Protein AF-A0A954MTQ9-F1 (afdb_monomer)

Foldseek 3Di:
DDDDDDDDDDDDDDDDPDPPPPDPPPPPPPVVVLVVLVVVLVVLVVVLVVLVCCLVPVADDPVPQPPPDDPNHGSVRSVVVNVVSVVVNVVSVLVNCLSCLVVVQVCCCVPPVVDPDRDDPVVSNVVSVVVSVVVVVVVVVVVVVVVVPDDDDPCPPPPPPVVVVVVPD

Mean predicted aligned error: 14.0 Å

Solvent-accessible surface area (backbone atoms only — not comparable to full-atom values): 10543 Å² total; per-residue (Å²): 138,88,84,83,86,83,82,88,84,81,82,83,79,88,73,83,83,70,81,79,79,74,72,81,77,81,86,59,68,67,66,54,51,53,52,50,51,53,51,52,42,52,52,41,51,52,51,34,51,51,49,50,48,45,54,67,71,73,44,61,64,79,94,70,29,80,88,48,63,60,96,88,37,39,58,67,55,54,48,51,49,38,52,52,38,48,54,51,41,51,52,46,50,53,53,50,50,58,67,45,43,64,56,51,52,52,46,44,35,59,72,72,63,64,53,89,72,78,80,56,70,70,61,54,51,50,51,48,53,51,50,52,52,50,51,53,50,50,54,51,51,51,51,52,53,54,63,74,62,66,73,80,78,74,74,87,75,60,77,65,70,71,71,63,63,70,74,77,114

Radius of gyration: 33.34 Å; Cα contacts (8 Å, |Δi|>4): 56; chains: 1; bounding box: 94×28×111 Å

Sequence (169 aa):
MTVTTPEIEQQTDSEPNAPITERPKQRTPMTVINFWLDVCLLVNVVIFMWVSTVMRVVFPPPTYAGGWVLWGMGYDQWDNLRFGSLCIFTLLALEHIVFHWNWVCNVLVTRVLKVKKRPDEGTQAVYGVGTFIGILLSIFVSLVIAYVSIKEPPSQFAPSSEAVESKGK

pLDDT: mean 79.37, std 13.4, range [44.44, 96.44]

Nearest PDB structures (foldseek):
  6zsi-assembly1_C  TM=4.846E-01  e=5.442E+00  Homo sapiens
  5szh-assembly1_A  TM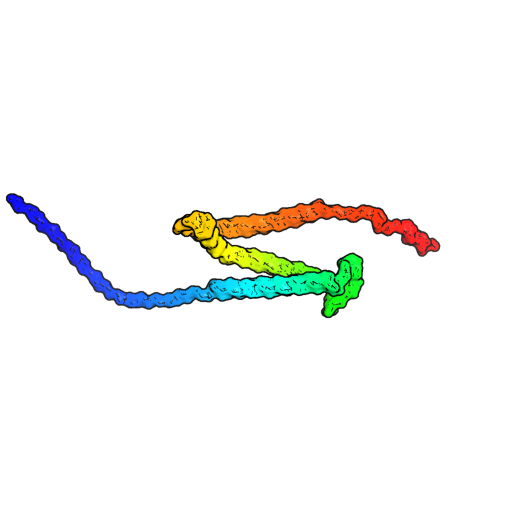=2.912E-01  e=5.134E+00  Homo sapiens

Secondary structure (DSSP, 8-state):
-----------------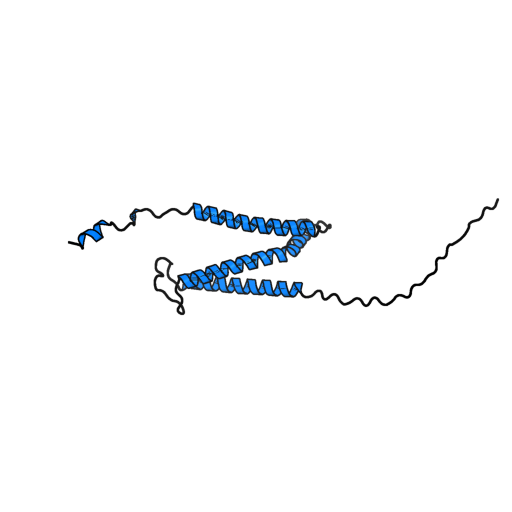-----------HHHHHHHHHHHHHHHHHHHHHHHHHHHHHTSPPGGG-TT-EETTEEHHHHHHHHHHHHHHHHHHHHHHHHHHHHHHHHHIIIIII---SPPPHHHHHHHHHHHHHHHHHHHHHHHHHHHHTPPPPPGGGS--THHHHTT--

Structure (mmCIF, N/CA/C/O backbone):
data_AF-A0A954MTQ9-F1
#
_entry.id   AF-A0A954MTQ9-F1
#
loop_
_atom_site.group_PDB
_atom_site.id
_atom_site.type_symbol
_atom_site.label_atom_id
_atom_site.label_alt_id
_atom_site.label_comp_id
_atom_site.label_asym_id
_atom_site.label_entity_id
_atom_site.label_seq_id
_atom_site.pdbx_PDB_ins_code
_atom_site.Cartn_x
_atom_site.Cartn_y
_atom_site.Cartn_z
_atom_site.occupancy
_atom_site.B_iso_or_equiv
_atom_site.auth_seq_id
_atom_site.auth_comp_id
_atom_site.auth_asym_id
_atom_site.auth_atom_id
_atom_site.pdbx_PDB_model_num
ATOM 1 N N . MET A 1 1 ? -51.869 9.642 75.408 1.00 44.44 1 MET A N 1
ATOM 2 C CA . MET A 1 1 ? -51.907 10.997 74.825 1.00 44.44 1 MET A CA 1
ATOM 3 C C . MET A 1 1 ? -51.642 10.854 73.345 1.00 44.44 1 MET A C 1
ATOM 5 O O . MET A 1 1 ? -50.656 10.245 72.959 1.00 44.44 1 MET A O 1
ATOM 9 N N . THR A 1 2 ? -52.622 11.288 72.571 1.00 56.91 2 THR A N 1
ATOM 10 C CA . THR A 1 2 ? -52.824 11.058 71.143 1.00 56.91 2 THR A CA 1
ATOM 11 C C . THR A 1 2 ? -52.225 12.234 70.380 1.00 56.91 2 THR A C 1
ATOM 13 O O . THR A 1 2 ? -52.604 13.358 70.686 1.00 56.91 2 THR A O 1
ATOM 16 N N . VAL A 1 3 ? -51.324 12.009 69.416 1.00 60.03 3 VAL A N 1
ATOM 17 C CA . VAL A 1 3 ? -50.908 13.046 68.450 1.00 60.03 3 VAL A CA 1
ATOM 18 C C . VAL A 1 3 ? -50.721 12.420 67.062 1.00 60.03 3 VAL A C 1
ATOM 20 O O . VAL A 1 3 ? -49.691 11.842 66.736 1.00 60.03 3 VAL A O 1
ATOM 23 N N . THR A 1 4 ? -51.833 12.467 66.331 1.00 58.03 4 THR A N 1
ATOM 24 C CA . THR A 1 4 ? -52.047 12.748 64.898 1.00 58.03 4 THR A CA 1
ATOM 25 C C . THR A 1 4 ? -50.870 12.761 63.910 1.00 58.03 4 THR A C 1
ATOM 27 O O . THR A 1 4 ? -50.010 13.637 63.939 1.00 58.03 4 THR A O 1
ATOM 30 N N . THR A 1 5 ? -50.986 11.860 62.932 1.00 60.00 5 THR A N 1
ATOM 31 C CA . THR A 1 5 ? -50.519 11.949 61.536 1.00 60.00 5 THR A CA 1
ATOM 32 C C . THR A 1 5 ? -51.382 12.936 60.725 1.00 60.00 5 THR A C 1
ATOM 34 O O . THR A 1 5 ? -52.595 12.952 60.937 1.00 60.00 5 THR A O 1
ATOM 37 N N . PRO A 1 6 ? -50.801 13.687 59.770 1.00 64.38 6 PRO A N 1
ATOM 38 C CA . PRO A 1 6 ? -51.496 14.055 58.523 1.00 64.38 6 PRO A CA 1
ATOM 39 C C . PRO A 1 6 ? -50.631 13.721 57.277 1.00 64.38 6 PRO A C 1
ATOM 41 O O . PRO A 1 6 ? -49.414 13.871 57.304 1.00 64.38 6 PRO A O 1
ATOM 44 N N . GLU A 1 7 ? -51.163 12.995 56.283 1.00 58.59 7 GLU A N 1
ATOM 45 C CA . GLU A 1 7 ? -51.914 13.503 55.104 1.00 58.59 7 GLU A CA 1
ATOM 46 C C . GLU A 1 7 ? -50.953 13.709 53.912 1.00 58.59 7 GLU A C 1
ATOM 48 O O . GLU A 1 7 ? -50.210 14.676 53.852 1.00 58.59 7 GLU A O 1
ATOM 53 N N . ILE A 1 8 ? -50.641 12.647 53.160 1.00 60.44 8 ILE A N 1
ATOM 54 C CA . ILE A 1 8 ? -51.174 12.356 51.811 1.00 60.44 8 ILE A CA 1
ATOM 55 C C . ILE A 1 8 ? -51.398 13.620 50.966 1.00 60.44 8 ILE A C 1
ATOM 57 O O . ILE A 1 8 ? -52.501 14.154 50.929 1.00 60.44 8 ILE A O 1
ATOM 61 N N . GLU A 1 9 ? -50.379 14.010 50.197 1.00 58.41 9 GLU A N 1
ATOM 62 C CA . GLU A 1 9 ? -50.565 14.827 48.998 1.00 58.41 9 GLU A CA 1
ATOM 63 C C . GLU A 1 9 ? -50.564 13.896 47.781 1.00 58.41 9 GLU A C 1
ATOM 65 O O . GLU A 1 9 ? -49.544 13.359 47.342 1.00 58.41 9 GLU A O 1
ATOM 70 N N . GLN A 1 10 ? -51.774 13.618 47.310 1.00 59.53 10 GLN A N 1
ATOM 71 C CA . GLN A 1 10 ? -52.064 12.797 46.150 1.00 59.53 10 GLN A CA 1
ATOM 72 C C . GLN A 1 10 ? -52.033 13.714 44.922 1.00 59.53 10 GLN A C 1
ATOM 74 O O . GLN A 1 10 ? -53.031 14.349 44.595 1.00 59.53 10 GLN A O 1
ATOM 79 N N . GLN A 1 11 ? -50.883 13.813 44.253 1.00 58.56 11 GLN A N 1
ATOM 80 C CA . GLN A 1 11 ? -50.774 14.559 43.001 1.00 58.56 11 GLN A CA 1
ATOM 81 C C . GLN A 1 11 ? -51.157 13.658 41.821 1.00 58.56 11 GLN A C 1
ATOM 83 O O . GLN A 1 11 ? -50.348 12.910 41.271 1.00 58.56 11 GLN A O 1
ATOM 88 N N . THR A 1 12 ? -52.440 13.712 41.472 1.00 59.81 12 THR A N 1
ATOM 89 C CA . THR A 1 12 ? -52.964 13.438 40.130 1.00 59.81 12 THR A CA 1
ATOM 90 C C . THR A 1 12 ? -52.372 14.437 39.143 1.00 59.81 12 THR A C 1
ATOM 92 O O . THR A 1 12 ? -52.428 15.632 39.399 1.00 59.81 12 THR A O 1
ATOM 95 N N . ASP A 1 13 ? -51.809 13.948 38.038 1.00 53.41 13 ASP A N 1
ATOM 96 C CA . ASP A 1 13 ? -52.296 14.299 36.701 1.00 53.41 13 ASP A CA 1
ATOM 97 C C . ASP A 1 13 ? -51.677 13.361 35.660 1.00 53.41 13 ASP A C 1
ATOM 99 O O . ASP A 1 13 ? -50.493 13.377 35.329 1.00 53.41 13 ASP A O 1
ATOM 103 N N . SER A 1 14 ? -52.539 12.468 35.192 1.00 62.53 14 SER A N 1
ATOM 104 C CA . SER A 1 14 ? -52.347 11.558 34.078 1.00 62.53 14 SER A CA 1
ATOM 105 C C . SER A 1 14 ? -52.295 12.342 32.769 1.00 62.53 14 SER A C 1
ATOM 107 O O . SER A 1 14 ? -53.332 12.675 32.194 1.00 62.53 14 SER A O 1
ATOM 109 N N . GLU A 1 15 ? -51.085 12.611 32.288 1.00 66.81 15 GLU A N 1
ATOM 110 C CA . GLU A 1 15 ? -50.852 13.080 30.925 1.00 66.81 15 GLU A CA 1
ATOM 111 C C . GLU A 1 15 ? -51.105 11.921 29.929 1.00 66.81 15 GLU A C 1
ATOM 113 O O . GLU A 1 15 ? -50.664 10.789 30.172 1.00 66.81 15 GLU A O 1
ATOM 118 N N . PRO A 1 16 ? -51.836 12.133 28.816 1.00 62.81 16 PRO A N 1
ATOM 119 C CA . PRO A 1 16 ? -52.083 11.085 27.835 1.00 62.81 16 PRO A CA 1
ATOM 120 C C . PRO A 1 16 ? -50.774 10.723 27.127 1.00 62.81 16 PRO A C 1
ATOM 122 O O . PRO A 1 16 ? -50.247 11.508 26.341 1.00 62.81 16 PRO A O 1
ATOM 125 N N . ASN A 1 17 ? -50.271 9.513 27.387 1.00 63.94 17 ASN A N 1
ATOM 126 C CA . ASN A 1 17 ? -49.173 8.884 26.651 1.00 63.94 17 ASN A CA 1
ATOM 127 C C . ASN A 1 17 ? -49.488 8.865 25.145 1.00 63.94 17 ASN A C 1
ATOM 129 O O . ASN A 1 17 ? -50.126 7.941 24.636 1.00 63.94 17 ASN A O 1
ATOM 133 N N . ALA A 1 18 ? -49.028 9.882 24.417 1.00 69.31 18 ALA A N 1
ATOM 134 C CA . ALA A 1 18 ? -48.918 9.804 22.974 1.00 69.31 18 ALA A CA 1
ATOM 135 C C . ALA A 1 18 ? -47.924 8.674 22.644 1.00 69.31 18 ALA A C 1
ATOM 137 O O . ALA A 1 18 ? -46.842 8.629 23.236 1.00 69.31 18 ALA A O 1
ATOM 138 N N . PRO A 1 19 ? -48.246 7.747 21.725 1.00 66.69 19 PRO A N 1
ATOM 139 C CA . PRO A 1 19 ? -47.291 6.737 21.306 1.00 66.69 19 PRO A CA 1
ATOM 140 C C . PRO A 1 19 ? -46.121 7.452 20.631 1.00 66.69 19 PRO A C 1
ATOM 142 O O . PRO A 1 19 ? -46.263 8.026 19.552 1.00 66.69 19 PRO A O 1
ATOM 145 N N . ILE A 1 20 ? -44.962 7.444 21.289 1.00 66.75 20 ILE A N 1
ATOM 146 C CA . ILE A 1 20 ? -43.705 7.886 20.700 1.00 66.75 20 ILE A CA 1
ATOM 147 C C . ILE A 1 20 ? -43.437 6.918 19.551 1.00 66.75 20 ILE A C 1
ATOM 149 O O . ILE A 1 20 ? -42.995 5.789 19.755 1.00 66.75 20 ILE A O 1
ATOM 153 N N . THR A 1 21 ? -43.778 7.333 18.335 1.00 63.75 21 THR A N 1
ATOM 154 C CA . THR A 1 21 ? -43.466 6.606 17.111 1.00 63.75 21 THR A CA 1
ATOM 155 C C . THR A 1 21 ? -41.950 6.649 16.941 1.00 63.75 21 THR A C 1
ATOM 157 O O . THR A 1 21 ? -41.407 7.539 16.281 1.00 63.75 21 THR A O 1
ATOM 160 N N . GLU A 1 22 ? -41.240 5.736 17.606 1.00 63.25 22 GLU A N 1
ATOM 161 C CA . GLU A 1 22 ? -39.802 5.576 17.446 1.00 63.25 22 GLU A CA 1
ATOM 162 C C . GLU A 1 22 ? -39.526 5.256 15.978 1.00 63.25 22 GLU A C 1
ATOM 164 O O . GLU A 1 22 ? -39.813 4.166 15.480 1.00 63.25 22 GLU A O 1
ATOM 169 N N . ARG A 1 23 ? -38.998 6.243 15.245 1.00 60.91 23 ARG A N 1
ATOM 170 C CA . ARG A 1 23 ? -38.526 6.012 13.882 1.00 60.91 23 ARG A CA 1
ATOM 171 C C . ARG A 1 23 ? -37.432 4.947 13.966 1.00 60.91 23 ARG A C 1
ATOM 173 O O . ARG A 1 23 ? -36.470 5.157 14.710 1.00 60.91 23 ARG A O 1
ATOM 180 N N . PRO A 1 24 ? -37.521 3.840 13.211 1.00 56.69 24 PRO A N 1
ATOM 181 C CA . PRO A 1 24 ? -36.479 2.829 13.221 1.00 56.69 24 PRO A CA 1
ATOM 182 C C . PRO A 1 24 ? -35.175 3.478 12.751 1.00 56.69 24 PRO A C 1
ATOM 184 O O . PRO A 1 24 ? -35.019 3.852 11.589 1.00 56.69 24 PRO A O 1
ATOM 187 N N . LYS A 1 25 ? -34.245 3.664 13.692 1.00 58.66 25 LYS A N 1
ATOM 188 C CA . LYS A 1 25 ? -32.907 4.202 13.448 1.00 58.66 25 LYS A CA 1
ATOM 189 C C . LYS A 1 25 ? -32.184 3.206 12.539 1.00 58.66 25 LYS A C 1
ATOM 191 O O . LYS A 1 25 ? -31.673 2.199 13.021 1.00 58.66 25 LYS A O 1
ATOM 196 N N . GLN A 1 26 ? -32.195 3.451 11.228 1.00 60.56 26 GLN A N 1
ATOM 197 C CA . GLN A 1 26 ? -31.506 2.634 10.226 1.00 60.56 26 GLN A CA 1
ATOM 198 C C . GLN A 1 26 ? -30.001 2.591 10.545 1.00 60.56 26 GLN A C 1
ATOM 200 O O . GLN A 1 26 ? -29.245 3.506 10.232 1.00 60.56 26 GLN A O 1
ATOM 205 N N . ARG A 1 27 ? -29.566 1.525 11.223 1.00 58.94 27 ARG A N 1
ATOM 206 C CA . ARG A 1 27 ? -28.178 1.274 11.646 1.00 58.94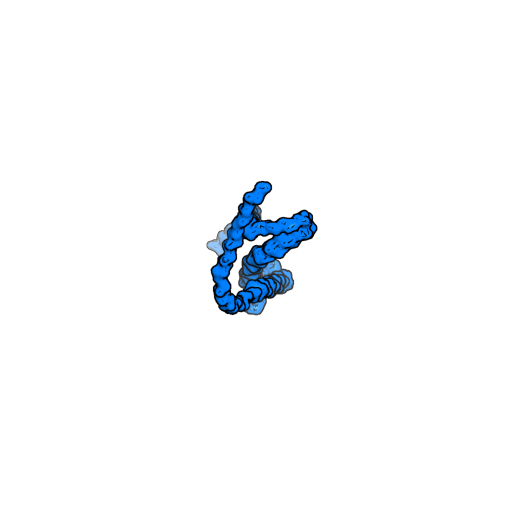 27 ARG A CA 1
ATOM 207 C C . ARG A 1 27 ? -27.392 0.455 10.611 1.00 58.94 27 ARG A C 1
ATOM 209 O O . ARG A 1 27 ? -26.658 -0.451 10.986 1.00 58.94 27 ARG A O 1
ATOM 216 N N . THR A 1 28 ? -27.546 0.729 9.317 1.00 58.72 28 THR A N 1
ATOM 217 C CA . THR A 1 28 ? -26.952 -0.107 8.252 1.00 58.72 28 THR A CA 1
ATOM 218 C C . THR A 1 28 ? -25.958 0.536 7.266 1.00 58.72 28 THR A C 1
ATOM 220 O O . THR A 1 28 ? -25.451 -0.219 6.440 1.00 58.72 28 THR A O 1
ATOM 223 N N . PRO A 1 29 ? -25.553 1.826 7.320 1.00 68.25 29 PRO A N 1
ATOM 224 C CA . PRO A 1 29 ? -24.550 2.319 6.366 1.00 68.25 29 PRO A CA 1
ATOM 225 C C . PRO A 1 29 ? -23.106 1.901 6.709 1.00 68.25 29 PRO A C 1
ATOM 227 O O . PRO A 1 29 ? -22.321 1.624 5.810 1.00 68.25 29 PRO A O 1
ATOM 230 N N . MET A 1 30 ? -22.745 1.793 7.993 1.00 69.75 30 MET A N 1
ATOM 231 C CA . MET A 1 30 ? -21.344 1.580 8.406 1.00 69.75 30 MET A CA 1
ATOM 232 C C . MET A 1 30 ? -20.790 0.200 8.030 1.00 69.75 30 MET A C 1
ATOM 234 O O . MET A 1 30 ? -19.670 0.084 7.547 1.00 69.75 30 MET A O 1
ATOM 238 N N . THR A 1 31 ? -21.571 -0.864 8.223 1.00 78.75 31 THR A N 1
ATOM 239 C CA . THR A 1 31 ? -21.095 -2.232 7.961 1.00 78.75 31 THR A CA 1
ATOM 240 C C . THR A 1 31 ? -20.893 -2.487 6.468 1.00 78.75 31 THR A C 1
ATOM 242 O O . THR A 1 31 ? -19.973 -3.203 6.086 1.00 78.75 31 THR A O 1
ATOM 245 N N . VAL A 1 32 ? -21.728 -1.871 5.626 1.00 83.62 32 VAL A N 1
ATOM 246 C CA . VAL A 1 32 ? -21.630 -1.973 4.166 1.00 83.62 32 VAL A CA 1
ATOM 247 C C . VAL A 1 32 ? -20.383 -1.250 3.659 1.00 83.62 32 VAL A C 1
ATOM 249 O O . VAL A 1 32 ? -19.666 -1.806 2.835 1.00 83.62 32 VAL A O 1
ATOM 252 N N . ILE A 1 33 ? -20.085 -0.055 4.182 1.00 82.56 33 ILE A N 1
ATOM 253 C CA . ILE A 1 33 ? -18.869 0.695 3.825 1.00 82.56 33 ILE A CA 1
ATOM 254 C C . ILE A 1 33 ? -17.613 -0.112 4.174 1.00 82.56 33 ILE A C 1
ATOM 256 O O . ILE A 1 33 ? -16.746 -0.275 3.321 1.00 82.56 33 ILE A O 1
ATOM 260 N N . ASN A 1 34 ? -17.552 -0.687 5.378 1.00 82.56 34 ASN A N 1
ATOM 261 C CA . ASN A 1 34 ? -16.410 -1.504 5.798 1.00 82.56 34 ASN A CA 1
ATOM 262 C C . ASN A 1 34 ? -16.218 -2.729 4.897 1.00 82.56 34 ASN A C 1
ATOM 264 O O . ASN A 1 34 ? -15.102 -3.029 4.490 1.00 82.56 34 ASN A O 1
ATOM 268 N N . PHE A 1 35 ? -17.311 -3.410 4.540 1.00 86.50 35 PHE A N 1
ATOM 269 C CA . PHE A 1 35 ? -17.244 -4.543 3.623 1.00 86.50 35 PHE A CA 1
ATOM 270 C C . PHE A 1 35 ? -16.664 -4.140 2.259 1.00 86.50 35 PHE A C 1
ATOM 272 O O . PHE A 1 35 ? -15.789 -4.825 1.737 1.00 86.50 35 PHE A O 1
ATOM 279 N N . TRP A 1 36 ? -17.112 -3.015 1.694 1.00 90.44 36 TRP A N 1
ATOM 280 C CA . TRP A 1 36 ? -16.573 -2.515 0.428 1.00 90.44 36 TRP A CA 1
ATOM 281 C C . TRP A 1 36 ? -15.104 -2.116 0.529 1.00 90.44 36 TRP A C 1
ATOM 283 O O . TRP A 1 36 ? -14.345 -2.407 -0.391 1.00 90.44 36 TRP A O 1
ATOM 293 N N . LEU A 1 37 ? -14.691 -1.495 1.634 1.00 89.69 37 LEU A N 1
ATOM 294 C CA . LEU A 1 37 ? -13.295 -1.135 1.869 1.00 89.69 37 LEU A CA 1
ATOM 295 C C . LEU A 1 37 ? -12.397 -2.379 1.892 1.00 89.69 37 LEU A C 1
ATOM 297 O O . LEU A 1 37 ? -11.376 -2.406 1.206 1.00 89.69 37 LEU A O 1
ATOM 301 N N . ASP A 1 38 ? -12.814 -3.431 2.595 1.00 89.19 38 ASP A N 1
ATOM 302 C CA . ASP A 1 38 ? -12.079 -4.697 2.678 1.00 89.19 38 ASP A CA 1
ATOM 303 C C . ASP A 1 38 ? -11.994 -5.392 1.313 1.00 89.19 38 ASP A C 1
ATOM 305 O O . ASP A 1 38 ? -10.936 -5.894 0.926 1.00 89.19 38 ASP A O 1
ATOM 309 N N . VAL A 1 39 ? -13.087 -5.378 0.542 1.00 91.88 39 VAL A N 1
ATOM 310 C CA . VAL A 1 39 ? -13.110 -5.901 -0.831 1.00 91.88 39 VAL A CA 1
ATOM 311 C C . VAL A 1 39 ? -12.171 -5.100 -1.736 1.00 91.88 39 VAL A C 1
ATOM 313 O O . VAL A 1 39 ? -11.387 -5.695 -2.474 1.00 91.88 39 VAL A O 1
ATOM 316 N N . CYS A 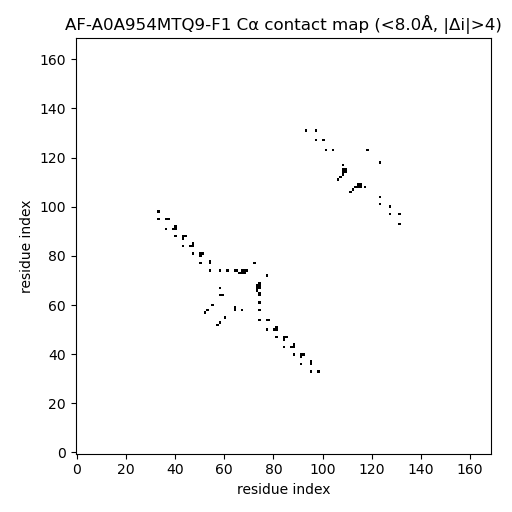1 40 ? -12.194 -3.767 -1.667 1.00 93.06 40 CYS A N 1
ATOM 317 C CA . CYS A 1 40 ? -11.288 -2.903 -2.427 1.00 93.06 40 CYS A CA 1
ATOM 318 C C . CYS A 1 40 ? -9.821 -3.166 -2.067 1.00 93.06 40 CYS A C 1
ATOM 320 O O . CYS A 1 40 ? -8.973 -3.238 -2.959 1.00 93.06 40 CYS A O 1
ATOM 322 N N . LEU A 1 41 ? -9.523 -3.356 -0.781 1.00 93.38 41 LEU A N 1
ATOM 323 C CA . LEU A 1 41 ? -8.187 -3.696 -0.301 1.00 93.38 41 LEU A CA 1
ATOM 324 C C . LEU A 1 41 ? -7.729 -5.064 -0.821 1.00 93.38 41 LEU A C 1
ATOM 326 O O . LEU A 1 41 ? -6.601 -5.190 -1.303 1.00 93.38 41 LEU A O 1
ATOM 330 N N . LEU A 1 42 ? -8.610 -6.069 -0.797 1.00 93.06 42 LEU A N 1
ATOM 331 C CA . LEU A 1 42 ? -8.330 -7.397 -1.343 1.00 93.06 42 LEU A CA 1
ATOM 332 C C . LEU A 1 42 ? -8.073 -7.344 -2.855 1.00 93.06 42 LEU A C 1
ATOM 334 O O . LEU A 1 42 ? -7.116 -7.933 -3.351 1.00 93.06 42 LEU A O 1
ATOM 338 N N . VAL A 1 43 ? -8.898 -6.616 -3.605 1.00 96.38 43 VAL A N 1
ATOM 339 C CA . VAL A 1 43 ? -8.706 -6.450 -5.050 1.00 96.38 43 VAL A CA 1
ATOM 340 C C . VAL A 1 43 ? -7.378 -5.749 -5.336 1.00 96.38 43 VAL A C 1
ATOM 342 O O . VAL A 1 43 ? -6.622 -6.195 -6.200 1.00 96.38 43 VAL A O 1
ATOM 345 N N . ASN A 1 44 ? -7.050 -4.694 -4.588 1.00 95.88 44 ASN A N 1
ATOM 346 C CA . ASN A 1 44 ? -5.802 -3.966 -4.782 1.00 95.88 44 ASN A CA 1
ATOM 347 C C . ASN A 1 44 ? -4.576 -4.847 -4.505 1.00 95.88 44 ASN A C 1
ATOM 349 O O . ASN A 1 44 ? -3.658 -4.873 -5.322 1.00 95.88 44 ASN A O 1
ATOM 353 N N . VAL A 1 45 ? -4.580 -5.632 -3.419 1.00 93.94 45 VAL A N 1
ATOM 354 C CA . VAL A 1 45 ? -3.443 -6.514 -3.113 1.00 93.94 45 VAL A CA 1
ATOM 355 C C . VAL A 1 45 ? -3.259 -7.591 -4.181 1.00 93.94 45 VAL A C 1
ATOM 357 O O . VAL A 1 45 ? -2.127 -7.900 -4.549 1.00 93.94 45 VAL A O 1
ATOM 360 N N . VAL A 1 46 ? -4.351 -8.120 -4.743 1.00 96.44 46 VAL A N 1
ATOM 361 C CA . VAL A 1 46 ? -4.289 -9.075 -5.859 1.00 96.44 46 VAL A CA 1
ATOM 362 C C . VAL A 1 46 ? -3.680 -8.424 -7.100 1.00 96.44 46 VAL A C 1
ATOM 364 O O . VAL A 1 46 ? -2.787 -9.012 -7.709 1.00 96.44 46 VAL A O 1
ATOM 367 N N . ILE A 1 47 ? -4.095 -7.201 -7.448 1.00 94.12 47 ILE A N 1
ATOM 368 C CA . ILE A 1 47 ? -3.513 -6.443 -8.568 1.00 94.12 47 ILE A CA 1
ATOM 369 C C . ILE A 1 47 ? -2.025 -6.175 -8.320 1.00 94.12 47 ILE A C 1
ATOM 371 O O . ILE A 1 47 ? -1.203 -6.430 -9.197 1.00 94.12 47 ILE A O 1
ATOM 375 N N . PHE A 1 48 ? -1.656 -5.710 -7.126 1.00 95.75 48 PHE A N 1
ATOM 376 C CA . PHE A 1 48 ? -0.269 -5.423 -6.770 1.00 95.75 48 PHE A CA 1
ATOM 377 C C . PHE A 1 48 ? 0.617 -6.674 -6.852 1.00 95.75 48 PHE A C 1
ATOM 379 O O . PHE A 1 48 ? 1.710 -6.620 -7.425 1.00 95.75 48 PHE A O 1
ATOM 386 N N . MET A 1 49 ? 0.143 -7.809 -6.325 1.00 95.31 49 MET A N 1
ATOM 387 C CA . MET A 1 49 ? 0.847 -9.089 -6.430 1.00 95.31 49 MET A CA 1
ATOM 388 C C . MET A 1 49 ? 0.984 -9.524 -7.885 1.00 95.31 49 MET A C 1
ATOM 390 O O . MET A 1 49 ? 2.085 -9.864 -8.308 1.00 95.31 49 MET A O 1
ATOM 394 N N . TRP A 1 50 ? -0.094 -9.446 -8.667 1.00 95.88 50 TRP A N 1
ATOM 395 C CA . TRP A 1 50 ? -0.078 -9.788 -10.085 1.00 95.88 50 TRP A CA 1
ATOM 396 C C . TRP A 1 50 ? 0.950 -8.959 -10.863 1.00 95.88 50 TRP A C 1
ATOM 398 O O . TRP A 1 50 ? 1.824 -9.525 -11.518 1.00 95.88 50 TRP A O 1
ATOM 408 N N . VAL A 1 51 ? 0.907 -7.627 -10.743 1.00 95.06 51 VAL A N 1
ATOM 409 C CA . VAL A 1 51 ? 1.857 -6.722 -11.409 1.00 95.06 51 VAL A CA 1
ATOM 410 C C . VAL A 1 51 ? 3.291 -7.013 -10.959 1.00 95.06 51 VAL A C 1
ATOM 412 O O . VAL A 1 51 ? 4.194 -7.101 -11.790 1.00 95.06 51 VAL A O 1
ATOM 415 N N . SER A 1 52 ? 3.508 -7.234 -9.660 1.00 94.00 52 SER A N 1
ATOM 416 C CA . SER A 1 52 ? 4.829 -7.576 -9.121 1.00 94.00 52 SER A CA 1
ATOM 417 C C . SER A 1 52 ? 5.363 -8.895 -9.683 1.00 94.00 52 SER A C 1
ATOM 419 O O . SER A 1 52 ? 6.539 -8.981 -10.037 1.00 94.00 52 SER A O 1
ATOM 421 N N . THR A 1 53 ? 4.511 -9.915 -9.811 1.00 95.00 53 THR A N 1
ATOM 422 C CA . THR A 1 53 ? 4.872 -11.196 -10.427 1.00 95.00 53 THR A CA 1
ATOM 423 C C . THR A 1 53 ? 5.180 -11.029 -11.912 1.00 95.00 53 THR A C 1
ATOM 425 O O . THR A 1 53 ? 6.211 -11.525 -12.360 1.00 95.00 53 THR A O 1
ATOM 428 N N . VAL A 1 54 ? 4.361 -10.290 -12.666 1.00 92.69 54 VAL A N 1
ATOM 429 C CA . VAL A 1 54 ? 4.606 -10.007 -14.090 1.00 92.69 54 VAL A CA 1
ATOM 430 C C . VAL A 1 54 ? 5.958 -9.323 -14.279 1.00 92.69 54 VAL A C 1
ATOM 432 O O . VAL A 1 54 ? 6.774 -9.789 -15.071 1.00 92.69 54 VAL A O 1
ATOM 435 N N . MET A 1 55 ? 6.254 -8.280 -13.502 1.00 92.25 55 MET A N 1
ATOM 436 C CA . MET A 1 55 ? 7.545 -7.592 -13.575 1.00 92.25 55 MET A CA 1
ATOM 437 C C . MET A 1 55 ? 8.731 -8.484 -13.197 1.00 92.25 55 MET A C 1
ATOM 439 O O . MET A 1 55 ? 9.818 -8.313 -13.738 1.00 92.25 55 MET A O 1
ATOM 443 N N . ARG A 1 56 ? 8.547 -9.437 -12.277 1.00 92.25 56 ARG A N 1
ATOM 444 C CA . ARG A 1 56 ? 9.628 -10.325 -11.826 1.00 92.25 56 ARG A CA 1
ATOM 445 C C . ARG A 1 56 ? 9.882 -11.502 -12.769 1.00 92.25 56 ARG A C 1
ATOM 447 O O . ARG A 1 56 ? 11.017 -11.971 -12.826 1.00 92.25 56 ARG A O 1
ATOM 454 N N . VAL A 1 57 ? 8.833 -12.007 -13.419 1.00 93.88 57 VAL A N 1
ATOM 455 C CA . VAL A 1 57 ? 8.856 -13.241 -14.224 1.00 93.88 57 VAL A CA 1
ATOM 456 C C . VAL A 1 57 ? 8.978 -12.949 -15.717 1.00 93.88 57 VAL A C 1
ATOM 458 O O . VAL A 1 57 ? 9.671 -13.682 -16.415 1.00 93.88 57 VAL A O 1
ATOM 461 N N . VAL A 1 58 ? 8.305 -11.909 -16.215 1.00 92.62 58 VAL A N 1
ATOM 462 C CA . VAL A 1 58 ? 8.217 -11.620 -17.656 1.00 92.62 58 VAL A CA 1
ATOM 463 C C . VAL A 1 58 ? 9.319 -10.670 -18.107 1.00 92.62 58 VAL A C 1
ATOM 465 O O . VAL A 1 58 ? 9.893 -10.865 -19.176 1.00 92.62 58 VAL A O 1
ATOM 468 N N . PHE A 1 59 ? 9.624 -9.647 -17.308 1.00 88.88 59 PHE A N 1
ATOM 469 C CA . PHE A 1 59 ? 10.664 -8.686 -17.654 1.00 88.88 59 PHE A CA 1
ATOM 470 C C . PHE A 1 59 ? 12.050 -9.156 -17.184 1.00 88.88 59 PHE A C 1
ATOM 472 O O . PHE A 1 59 ? 12.181 -9.718 -16.091 1.00 88.88 59 PHE A O 1
ATOM 479 N N . PRO A 1 60 ? 13.107 -8.914 -17.981 1.00 87.88 60 PRO A N 1
ATOM 480 C CA . PRO A 1 60 ? 14.480 -9.098 -17.527 1.00 87.88 60 PRO A CA 1
ATOM 481 C C . PRO A 1 60 ? 14.828 -8.082 -16.420 1.00 87.88 60 PRO A C 1
ATOM 483 O O . PRO A 1 60 ? 14.075 -7.133 -16.184 1.00 87.88 60 PRO A O 1
ATOM 486 N N . PRO A 1 61 ? 15.973 -8.249 -15.730 1.00 86.56 61 PRO A N 1
ATOM 487 C CA . PRO A 1 61 ? 16.411 -7.304 -14.708 1.00 86.56 61 PRO A CA 1
ATOM 488 C C . PRO A 1 61 ? 16.399 -5.851 -15.224 1.00 86.56 61 PRO A C 1
ATOM 490 O O . PRO A 1 61 ? 16.775 -5.631 -16.378 1.00 86.56 61 PRO A O 1
ATOM 493 N N . PRO A 1 62 ? 16.027 -4.861 -14.386 1.00 81.94 62 PRO A N 1
ATOM 494 C CA . PRO A 1 62 ? 15.783 -3.478 -14.812 1.00 81.94 62 PRO A CA 1
ATOM 495 C C . PRO A 1 62 ? 16.932 -2.853 -15.616 1.00 81.94 62 PRO A C 1
ATOM 497 O O . PRO A 1 62 ? 16.698 -2.093 -16.548 1.00 81.94 62 PRO A O 1
ATOM 500 N N . THR A 1 63 ? 18.178 -3.229 -15.321 1.00 80.00 63 THR A N 1
ATOM 501 C CA . THR A 1 63 ? 19.384 -2.754 -16.022 1.00 80.00 63 THR A CA 1
ATOM 502 C C . THR A 1 63 ? 19.464 -3.172 -17.495 1.00 80.00 63 THR A C 1
ATOM 504 O O . THR A 1 63 ? 20.234 -2.586 -18.246 1.00 80.00 63 THR A O 1
ATOM 507 N N . TYR A 1 64 ? 18.689 -4.177 -17.913 1.00 80.00 64 TYR A N 1
ATOM 508 C CA . TYR A 1 64 ? 18.653 -4.723 -19.275 1.00 80.00 64 TYR A CA 1
ATOM 509 C C . TYR A 1 64 ? 17.260 -4.646 -19.917 1.00 80.00 64 TYR A C 1
ATOM 511 O O . TYR A 1 64 ? 17.059 -5.145 -21.022 1.00 80.00 64 TYR A O 1
ATOM 519 N N . ALA A 1 65 ? 16.290 -4.030 -19.238 1.00 79.94 65 ALA A N 1
ATOM 520 C CA . ALA A 1 65 ? 14.904 -3.959 -19.694 1.00 79.94 65 ALA A CA 1
ATOM 521 C C . ALA A 1 65 ? 14.652 -2.853 -20.739 1.00 79.94 65 ALA A C 1
ATOM 523 O O . ALA A 1 65 ? 13.524 -2.701 -21.211 1.00 79.94 65 ALA A O 1
ATOM 524 N N . GLY A 1 66 ? 15.686 -2.102 -21.135 1.00 78.19 66 GLY A N 1
ATOM 525 C CA . GLY A 1 66 ? 15.584 -1.051 -22.148 1.00 78.19 66 GLY A CA 1
ATOM 526 C C . GLY A 1 66 ? 14.997 -1.578 -23.462 1.00 78.19 66 GLY A C 1
ATOM 527 O O . GLY A 1 66 ? 15.570 -2.462 -24.092 1.00 78.19 66 GLY A O 1
ATOM 528 N N . GLY A 1 67 ? 13.840 -1.043 -23.861 1.00 82.12 67 GLY A N 1
ATOM 529 C CA . GLY A 1 67 ? 13.143 -1.404 -25.103 1.00 82.12 67 GLY A CA 1
ATOM 530 C C . GLY A 1 67 ? 12.191 -2.603 -25.013 1.00 82.12 67 GLY A C 1
ATOM 531 O O . GLY A 1 67 ? 11.482 -2.873 -25.982 1.00 82.12 67 GLY A O 1
ATOM 532 N N . TRP A 1 68 ? 12.114 -3.300 -23.874 1.00 86.44 68 TRP A N 1
ATOM 533 C CA . TRP A 1 68 ? 11.131 -4.369 -23.683 1.00 86.44 68 TRP A CA 1
ATOM 534 C C . TRP A 1 68 ? 9.746 -3.776 -23.437 1.00 86.44 68 TRP A C 1
ATOM 536 O O . TRP A 1 68 ? 9.558 -2.942 -22.549 1.00 86.44 68 TRP A O 1
ATOM 546 N N . VAL A 1 69 ? 8.767 -4.238 -24.212 1.00 90.75 69 VAL A N 1
ATOM 547 C CA . VAL A 1 69 ? 7.370 -3.819 -24.096 1.00 90.75 69 VAL A CA 1
ATOM 548 C C . VAL A 1 69 ? 6.480 -5.031 -23.864 1.00 90.75 69 VAL A C 1
ATOM 550 O O . VAL A 1 69 ? 6.586 -6.042 -24.557 1.00 90.75 69 VAL A O 1
ATOM 553 N N . LEU A 1 70 ? 5.575 -4.921 -22.897 1.00 89.12 70 LEU A N 1
ATOM 554 C CA . LEU A 1 70 ? 4.527 -5.898 -22.635 1.00 89.12 70 LEU A CA 1
ATOM 555 C C . LEU A 1 70 ? 3.179 -5.204 -22.798 1.00 89.12 70 LEU A C 1
ATOM 557 O O . LEU A 1 70 ? 2.896 -4.223 -22.111 1.00 89.12 70 LEU A O 1
ATOM 561 N N . TRP A 1 71 ? 2.369 -5.700 -23.735 1.00 91.38 71 TRP A N 1
ATOM 562 C CA . TRP A 1 71 ? 1.075 -5.110 -24.112 1.00 91.38 71 TRP A CA 1
ATOM 563 C C . TRP A 1 71 ? 1.158 -3.620 -24.473 1.00 91.38 71 TRP A C 1
ATOM 565 O O . TRP A 1 71 ? 0.290 -2.829 -24.124 1.00 91.38 71 TRP A O 1
ATOM 575 N N . GLY A 1 72 ? 2.233 -3.236 -25.168 1.00 90.38 72 GLY A N 1
ATOM 576 C CA . GLY A 1 72 ? 2.470 -1.850 -25.576 1.00 90.38 72 GLY A CA 1
ATOM 577 C C . GLY A 1 72 ? 2.950 -0.930 -24.452 1.00 90.38 72 GLY A C 1
ATOM 578 O O . GLY A 1 72 ? 3.179 0.245 -24.715 1.00 90.38 72 GLY A O 1
ATOM 579 N N . MET A 1 73 ? 3.142 -1.449 -23.233 1.00 89.50 73 MET A N 1
ATOM 580 C CA . MET A 1 73 ? 3.703 -0.701 -22.111 1.00 89.50 73 MET A CA 1
ATOM 581 C C . MET A 1 73 ? 5.133 -1.149 -21.798 1.00 89.50 73 MET A C 1
ATOM 583 O O . MET A 1 73 ? 5.415 -2.346 -21.710 1.00 89.50 73 MET A O 1
ATOM 587 N N . GLY A 1 74 ? 6.036 -0.185 -21.633 1.00 91.75 74 GLY A N 1
ATOM 588 C CA . GLY A 1 74 ? 7.431 -0.428 -21.256 1.00 91.75 74 GLY A CA 1
ATOM 589 C C . GLY A 1 74 ? 7.602 -0.763 -19.772 1.00 91.75 74 GLY A C 1
ATOM 590 O O . GLY A 1 74 ? 6.680 -0.576 -18.976 1.00 91.75 74 GLY A O 1
ATOM 591 N N . TYR A 1 75 ? 8.798 -1.219 -19.389 1.00 90.38 75 TYR A N 1
ATOM 592 C CA . TYR A 1 75 ? 9.131 -1.551 -17.996 1.00 90.38 75 TYR A CA 1
ATOM 593 C C . TYR A 1 75 ? 8.793 -0.414 -17.015 1.00 90.38 75 TYR A C 1
ATOM 595 O O . TYR A 1 75 ? 8.136 -0.659 -16.008 1.00 90.38 75 TYR A O 1
ATOM 603 N N . ASP A 1 76 ? 9.152 0.830 -17.345 1.00 90.75 76 ASP A N 1
ATOM 604 C CA . ASP A 1 76 ? 8.919 1.992 -16.473 1.00 90.75 76 ASP A CA 1
ATOM 605 C C . ASP A 1 76 ? 7.426 2.271 -16.248 1.00 90.75 76 ASP A C 1
ATOM 607 O O . ASP A 1 76 ? 7.011 2.696 -15.173 1.00 90.75 76 ASP A O 1
ATOM 611 N N . GLN A 1 77 ? 6.581 2.006 -17.248 1.00 92.75 77 GLN A N 1
ATOM 612 C CA . GLN A 1 77 ? 5.132 2.186 -17.119 1.00 92.75 77 GLN A CA 1
ATOM 613 C C . GLN A 1 77 ? 4.519 1.119 -16.209 1.00 92.75 77 GLN A C 1
ATOM 615 O O . GLN A 1 77 ? 3.677 1.437 -15.368 1.00 92.75 77 GLN A O 1
ATOM 620 N N . TRP A 1 78 ? 4.971 -0.130 -16.337 1.00 93.25 78 TRP A N 1
ATOM 621 C CA . TRP A 1 78 ? 4.596 -1.207 -15.422 1.00 93.25 78 TRP A CA 1
ATOM 622 C C . TRP A 1 78 ? 5.095 -0.946 -13.998 1.00 93.25 78 TRP A C 1
ATOM 624 O O . TRP A 1 78 ? 4.360 -1.201 -13.043 1.00 93.25 78 TRP A O 1
ATOM 634 N N . ASP A 1 79 ? 6.295 -0.382 -13.848 1.00 93.06 79 ASP A N 1
ATOM 635 C CA . ASP A 1 79 ? 6.838 -0.007 -12.544 1.00 93.06 79 ASP A CA 1
ATOM 636 C C . ASP A 1 79 ? 6.030 1.113 -11.884 1.00 93.06 79 ASP A C 1
ATOM 638 O O . ASP A 1 79 ? 5.652 1.010 -10.717 1.00 93.06 79 ASP A O 1
ATOM 642 N N . ASN A 1 80 ? 5.662 2.137 -12.656 1.00 94.06 80 ASN A N 1
ATOM 643 C CA . ASN A 1 80 ? 4.783 3.206 -12.192 1.00 94.06 80 ASN A CA 1
ATOM 644 C C . ASN A 1 80 ? 3.407 2.675 -11.774 1.00 94.06 80 ASN A C 1
ATOM 646 O O . ASN A 1 80 ? 2.865 3.114 -10.760 1.00 94.06 80 ASN A O 1
ATOM 650 N N . LEU A 1 81 ? 2.848 1.706 -12.509 1.00 94.31 81 LEU A N 1
ATOM 651 C CA . LEU A 1 81 ? 1.599 1.046 -12.124 1.00 94.31 81 LEU A CA 1
ATOM 652 C C . LEU A 1 81 ? 1.762 0.283 -10.805 1.00 94.31 81 LEU A C 1
ATOM 654 O O . LEU A 1 81 ? 0.937 0.436 -9.905 1.00 94.31 81 LEU A O 1
ATOM 658 N N . ARG A 1 82 ? 2.843 -0.492 -10.662 1.00 94.06 82 ARG A N 1
ATOM 659 C CA . ARG A 1 82 ? 3.170 -1.218 -9.428 1.00 94.06 82 ARG A CA 1
ATOM 660 C C . ARG A 1 82 ? 3.275 -0.269 -8.238 1.00 94.06 82 ARG A C 1
ATOM 662 O O . ARG A 1 82 ? 2.698 -0.539 -7.185 1.00 94.06 82 ARG A O 1
ATOM 669 N N . PHE A 1 83 ? 3.986 0.842 -8.410 1.00 94.81 83 PHE A N 1
ATOM 670 C CA . PHE A 1 83 ? 4.151 1.863 -7.384 1.00 94.81 83 PHE A CA 1
ATOM 671 C C . PHE A 1 83 ? 2.826 2.563 -7.053 1.00 94.81 83 PHE A C 1
ATOM 673 O O . PHE A 1 83 ? 2.483 2.713 -5.883 1.00 94.81 83 PHE A O 1
ATOM 680 N N . GLY A 1 84 ? 2.024 2.914 -8.060 1.00 94.56 84 GLY A N 1
ATOM 681 C CA . GLY A 1 84 ? 0.689 3.481 -7.861 1.00 94.56 84 GLY A CA 1
ATOM 682 C C . GLY A 1 84 ? -0.232 2.544 -7.075 1.00 94.56 84 GLY A C 1
ATOM 683 O O . GLY A 1 84 ? -0.875 2.973 -6.115 1.00 94.56 84 GLY A O 1
ATOM 684 N N . SER A 1 85 ? -0.247 1.250 -7.414 1.00 93.25 85 SER A N 1
ATOM 685 C CA . SER A 1 85 ? -0.981 0.236 -6.650 1.00 93.25 85 SER A CA 1
ATOM 686 C C . SER A 1 85 ? -0.481 0.141 -5.210 1.00 93.25 85 SER A C 1
ATOM 688 O O . SER A 1 85 ? -1.303 0.114 -4.301 1.00 93.25 85 SER A O 1
ATOM 690 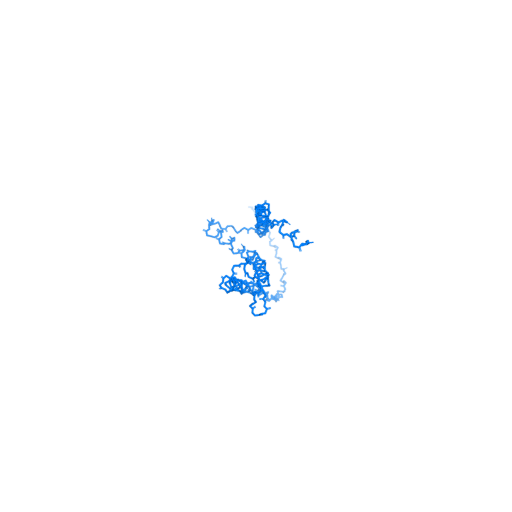N N . LEU A 1 86 ? 0.836 0.179 -4.978 1.00 94.38 86 LEU A N 1
ATOM 691 C CA . LEU A 1 86 ? 1.408 0.188 -3.628 1.00 94.38 86 LEU A CA 1
ATOM 692 C C . LEU A 1 86 ? 0.927 1.388 -2.799 1.00 94.38 86 LEU A C 1
ATOM 694 O O . LEU A 1 86 ? 0.572 1.224 -1.630 1.00 94.38 86 LEU A O 1
ATOM 698 N N . CYS A 1 87 ? 0.879 2.581 -3.397 1.00 94.00 87 CYS A N 1
ATOM 699 C CA . CYS A 1 87 ? 0.379 3.788 -2.739 1.00 94.00 87 CYS A CA 1
ATOM 700 C C . CYS A 1 87 ? -1.095 3.640 -2.341 1.00 94.00 87 CYS A C 1
ATOM 702 O O . CYS A 1 87 ? -1.451 3.902 -1.193 1.00 94.00 87 CYS A O 1
ATOM 704 N N . ILE A 1 88 ? -1.945 3.170 -3.260 1.00 93.81 88 ILE A N 1
ATOM 705 C CA . ILE A 1 88 ? -3.373 2.959 -2.984 1.00 93.81 88 ILE A CA 1
ATOM 706 C C . ILE A 1 88 ? -3.561 1.872 -1.919 1.00 93.81 88 ILE A C 1
ATOM 708 O O . ILE A 1 88 ? -4.323 2.075 -0.978 1.00 93.81 88 ILE A O 1
ATOM 712 N N . PHE A 1 89 ? -2.845 0.749 -2.025 1.00 93.69 89 PHE A N 1
ATOM 713 C CA . PHE A 1 89 ? -2.860 -0.313 -1.021 1.00 93.69 89 PHE A CA 1
ATOM 714 C C . PHE A 1 89 ? -2.492 0.222 0.363 1.00 93.69 89 PHE A C 1
ATOM 716 O O . PHE A 1 89 ? -3.188 -0.061 1.330 1.00 93.69 89 PHE A O 1
ATOM 723 N N . THR A 1 90 ? -1.437 1.035 0.452 1.00 91.00 90 THR A N 1
ATOM 724 C CA . THR A 1 90 ? -0.996 1.634 1.718 1.00 91.00 90 THR A CA 1
ATOM 725 C C . THR A 1 90 ? -2.083 2.524 2.319 1.00 91.00 90 THR A C 1
ATOM 727 O O . THR A 1 90 ? -2.369 2.409 3.508 1.00 91.00 90 THR A O 1
ATOM 730 N N . LEU A 1 91 ? -2.732 3.371 1.512 1.00 89.62 91 LEU A N 1
ATOM 731 C CA . LEU A 1 91 ? -3.827 4.226 1.983 1.00 89.62 91 LEU A CA 1
ATOM 732 C C . LEU A 1 91 ? -5.028 3.403 2.469 1.00 89.62 91 LEU A C 1
ATOM 734 O O . LEU A 1 91 ? -5.499 3.620 3.584 1.00 89.62 91 LEU A O 1
ATOM 738 N N . LEU A 1 92 ? -5.474 2.424 1.675 1.00 90.31 92 LEU A N 1
ATOM 739 C CA . LEU A 1 92 ? -6.587 1.544 2.042 1.00 90.31 92 LEU A CA 1
ATOM 740 C C . LEU A 1 92 ? -6.273 0.727 3.300 1.00 90.31 92 LEU A C 1
ATOM 742 O O . LEU A 1 92 ? -7.139 0.548 4.152 1.00 90.31 92 LEU A O 1
ATOM 746 N N . ALA A 1 93 ? -5.037 0.242 3.442 1.00 88.81 93 ALA A N 1
ATOM 747 C CA . ALA A 1 93 ? -4.608 -0.518 4.610 1.00 88.81 93 ALA A CA 1
ATOM 748 C C . ALA A 1 93 ? -4.612 0.342 5.875 1.00 88.81 93 ALA A C 1
ATOM 750 O O . ALA A 1 93 ? -5.054 -0.119 6.927 1.00 88.81 93 ALA A O 1
ATOM 751 N N . LEU A 1 94 ? -4.169 1.597 5.781 1.00 86.50 94 LEU A N 1
ATOM 752 C CA . LEU A 1 94 ? -4.237 2.528 6.903 1.00 86.50 94 LEU A CA 1
ATOM 753 C C . LEU A 1 94 ? -5.687 2.814 7.314 1.00 86.50 94 LEU A C 1
ATOM 755 O O . LEU A 1 94 ? -6.002 2.762 8.503 1.00 86.50 94 LEU A O 1
ATOM 759 N N . GLU A 1 95 ? -6.571 3.072 6.348 1.00 85.25 95 GLU A N 1
ATOM 760 C CA . GLU A 1 95 ? -7.995 3.299 6.613 1.00 85.25 95 GLU A CA 1
ATOM 761 C C . GLU A 1 95 ? -8.652 2.059 7.250 1.00 85.25 95 GLU A C 1
ATOM 763 O O . GLU A 1 95 ? -9.340 2.169 8.268 1.00 85.25 95 GLU A O 1
ATOM 768 N N . HIS A 1 96 ? -8.346 0.863 6.734 1.00 85.19 96 HIS A N 1
ATOM 769 C CA . HIS A 1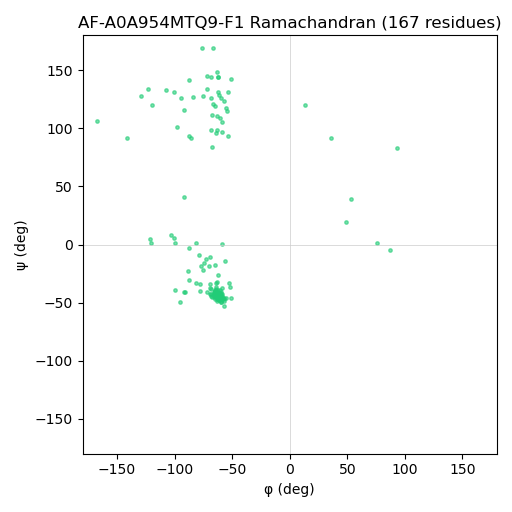 96 ? -8.795 -0.410 7.299 1.00 85.19 96 HIS A CA 1
ATOM 770 C C . HIS A 1 96 ? -8.366 -0.576 8.764 1.00 85.19 96 HIS A C 1
ATOM 772 O O . HIS A 1 96 ? -9.182 -0.938 9.613 1.00 85.19 96 HIS A O 1
ATOM 778 N N . ILE A 1 97 ? -7.104 -0.270 9.092 1.00 83.94 97 ILE A N 1
ATOM 779 C CA . ILE A 1 97 ? -6.580 -0.367 10.464 1.00 83.94 97 ILE A CA 1
ATOM 780 C C . ILE A 1 97 ? -7.352 0.557 11.412 1.00 83.94 97 ILE A C 1
ATOM 782 O O . ILE A 1 97 ? -7.702 0.134 12.516 1.00 83.94 97 ILE A O 1
ATOM 786 N N . VAL A 1 98 ? -7.660 1.789 10.991 1.00 81.56 98 VAL A N 1
ATOM 787 C CA . VAL A 1 98 ? -8.435 2.741 11.805 1.00 81.56 98 VAL A CA 1
ATOM 788 C C . VAL A 1 98 ? -9.855 2.227 12.048 1.00 81.56 98 VAL A C 1
ATOM 790 O O . VAL A 1 98 ? -10.337 2.282 13.180 1.00 81.56 98 VAL A O 1
ATOM 793 N N . PHE A 1 99 ? -10.516 1.656 11.038 1.00 80.75 99 PHE A N 1
ATOM 794 C CA . PHE A 1 99 ? -11.848 1.071 11.218 1.00 80.75 99 PHE A CA 1
ATOM 795 C C . PHE A 1 99 ? -11.836 -0.184 12.095 1.00 80.75 99 PHE A C 1
ATOM 797 O O . PHE A 1 99 ? -12.722 -0.377 12.935 1.00 80.75 99 PHE A O 1
ATOM 804 N N . HIS A 1 100 ? -10.814 -1.023 11.952 1.00 80.69 100 HIS A N 1
ATOM 805 C CA . HIS A 1 100 ? -10.664 -2.231 12.751 1.00 80.69 100 HIS A CA 1
ATOM 806 C C . HIS A 1 100 ? -10.214 -1.938 14.190 1.00 80.69 100 HIS A C 1
ATOM 808 O O . HIS A 1 100 ? -10.397 -2.775 15.074 1.00 80.69 100 HIS A O 1
ATOM 814 N N . TRP A 1 101 ? -9.701 -0.736 14.467 1.00 78.44 101 TRP A N 1
ATOM 815 C CA . TRP A 1 101 ? -9.226 -0.309 15.785 1.00 78.44 101 TRP A CA 1
ATOM 816 C C . TRP A 1 101 ? -10.259 -0.528 16.899 1.00 78.44 101 TRP A C 1
ATOM 818 O O . TRP A 1 101 ? -9.919 -0.964 18.000 1.00 78.44 101 TRP A O 1
ATOM 828 N N . ASN A 1 102 ? -11.549 -0.338 16.598 1.00 74.56 102 ASN A N 1
ATOM 829 C CA . ASN A 1 102 ? -12.624 -0.602 17.554 1.00 74.56 102 ASN A CA 1
ATOM 830 C C . ASN A 1 102 ? -12.753 -2.076 17.937 1.00 74.56 102 ASN A C 1
ATOM 832 O O . ASN A 1 102 ? -12.966 -2.414 19.106 1.00 74.56 102 ASN A O 1
ATOM 836 N N . TRP A 1 103 ? -12.593 -2.959 16.957 1.00 79.88 103 TRP A N 1
ATOM 837 C CA . TRP A 1 103 ? -12.514 -4.389 17.198 1.00 79.88 103 TRP A CA 1
ATOM 838 C C . TRP A 1 103 ? -11.224 -4.745 17.940 1.00 79.88 103 TRP A C 1
ATOM 840 O O . TRP A 1 103 ? -11.296 -5.466 18.931 1.00 79.88 103 TRP A O 1
ATOM 850 N N . VAL A 1 104 ? -10.076 -4.179 17.549 1.00 79.31 104 VAL A N 1
ATOM 851 C CA . VAL A 1 104 ? -8.771 -4.445 18.179 1.00 79.31 104 VAL A CA 1
ATOM 852 C C . VAL A 1 104 ? -8.789 -4.085 19.662 1.00 79.31 104 VAL A C 1
ATOM 854 O O . VAL A 1 104 ? -8.396 -4.911 20.483 1.00 79.31 104 VAL A O 1
ATOM 857 N N . CYS A 1 105 ? -9.310 -2.916 20.044 1.00 76.00 105 CYS A N 1
ATOM 858 C CA . CYS A 1 105 ? -9.451 -2.551 21.455 1.00 76.00 105 CYS A CA 1
ATOM 859 C C . CYS A 1 105 ? -10.397 -3.501 22.199 1.00 76.00 105 CYS A C 1
ATOM 861 O O . CYS A 1 105 ? -10.075 -3.936 23.303 1.00 76.00 105 CYS A O 1
ATOM 863 N N . ASN A 1 106 ? -11.537 -3.871 21.603 1.00 73.44 106 ASN A N 1
ATOM 864 C CA . ASN A 1 106 ? -12.451 -4.837 22.217 1.00 73.44 106 ASN A CA 1
ATOM 865 C C . ASN A 1 106 ? -11.784 -6.207 22.398 1.00 73.44 106 ASN A C 1
ATOM 867 O O . ASN A 1 106 ? -11.940 -6.824 23.451 1.00 73.44 106 ASN A O 1
ATOM 871 N N . VAL A 1 107 ? -11.005 -6.677 21.422 1.00 77.62 107 VAL A N 1
ATOM 872 C CA . VAL A 1 107 ? -10.255 -7.935 21.506 1.00 77.62 107 VAL A CA 1
ATOM 873 C C . VAL A 1 107 ? -9.146 -7.844 22.548 1.00 77.62 107 VAL A C 1
ATOM 875 O O . VAL A 1 107 ? -9.046 -8.737 23.380 1.00 77.62 107 VAL A O 1
ATOM 878 N N . LEU A 1 108 ? -8.362 -6.767 22.584 1.00 78.25 108 LEU A N 1
ATOM 879 C CA . LEU A 1 108 ? -7.319 -6.553 23.594 1.00 78.25 108 LEU A CA 1
ATOM 880 C C . LEU A 1 108 ? -7.901 -6.523 25.011 1.00 78.25 108 LEU A C 1
ATOM 882 O O . LEU A 1 108 ? -7.410 -7.216 25.902 1.00 78.25 108 LEU A O 1
ATOM 886 N N . VAL A 1 109 ? -8.985 -5.780 25.230 1.00 76.06 109 VAL A N 1
ATOM 887 C CA . VAL A 1 109 ? -9.624 -5.684 26.550 1.00 76.06 109 VAL A CA 1
ATOM 888 C C . VAL A 1 109 ? -10.209 -7.031 26.980 1.00 76.06 109 VAL A C 1
ATOM 890 O O . VAL A 1 109 ? -10.003 -7.457 28.117 1.00 76.06 109 VAL A O 1
ATOM 893 N N . THR A 1 110 ? -10.896 -7.735 26.076 1.00 75.12 110 THR A N 1
ATOM 894 C CA . THR A 1 110 ? -11.568 -9.004 26.405 1.00 75.12 110 THR A CA 1
ATOM 895 C C . THR A 1 110 ? -10.616 -10.196 26.494 1.00 75.12 110 THR A C 1
ATOM 897 O O . THR A 1 110 ? -10.781 -11.031 27.383 1.00 75.12 110 THR A O 1
ATOM 900 N N . ARG A 1 111 ? -9.618 -10.295 25.607 1.00 77.06 111 ARG A N 1
ATOM 901 C CA . ARG A 1 111 ? -8.688 -11.434 25.539 1.00 77.06 111 ARG A CA 1
ATOM 902 C C . ARG A 1 111 ? -7.436 -11.243 26.380 1.00 77.06 111 ARG A C 1
ATOM 904 O O . ARG A 1 111 ? -7.009 -12.208 27.005 1.00 77.06 111 ARG A O 1
ATOM 911 N N . VAL A 1 112 ? -6.855 -10.042 26.391 1.00 75.81 112 VAL A N 1
ATOM 912 C CA . VAL A 1 112 ? -5.558 -9.796 27.044 1.00 75.81 112 VAL A CA 1
ATOM 913 C C . VAL A 1 112 ? -5.748 -9.265 28.458 1.00 75.81 112 VAL A C 1
ATOM 915 O O . VAL A 1 112 ? -5.179 -9.815 29.394 1.00 75.81 112 VAL A O 1
ATOM 918 N N . LEU A 1 113 ? -6.582 -8.238 28.637 1.00 71.19 113 LEU A N 1
ATOM 919 C CA . LEU A 1 113 ? -6.721 -7.585 29.942 1.00 71.19 113 LEU A CA 1
ATOM 920 C C . LEU A 1 113 ? -7.778 -8.240 30.844 1.00 71.19 113 LEU A C 1
ATOM 922 O O . LEU A 1 113 ? -7.704 -8.082 32.058 1.00 71.19 113 LEU A O 1
ATOM 926 N N . LYS A 1 114 ? -8.758 -8.977 30.296 1.00 76.50 114 LYS A N 1
ATOM 927 C CA . LYS A 1 114 ? -9.922 -9.525 31.038 1.00 76.50 114 LYS A CA 1
ATOM 928 C C . LYS A 1 114 ? -10.640 -8.479 31.916 1.00 76.50 114 LYS A C 1
ATOM 930 O O . LYS A 1 114 ? -11.372 -8.827 32.843 1.00 76.50 114 LYS A O 1
ATOM 935 N N . VAL A 1 115 ? -10.444 -7.190 31.639 1.00 65.12 115 VAL A N 1
ATOM 936 C CA . VAL A 1 115 ? -10.994 -6.088 32.429 1.00 65.12 115 VAL A CA 1
ATOM 937 C C . VAL A 1 115 ? -12.419 -5.814 31.954 1.00 65.12 115 VAL A C 1
ATOM 939 O O . VAL A 1 115 ? -12.668 -5.605 30.772 1.00 65.12 115 VAL A O 1
ATOM 942 N N . LYS A 1 116 ? -13.376 -5.802 32.891 1.00 62.06 116 LYS A N 1
ATOM 943 C CA . LYS A 1 116 ? -14.812 -5.595 32.613 1.00 62.06 116 LYS A CA 1
ATOM 944 C C . LYS A 1 116 ? -15.188 -4.154 32.244 1.00 62.06 116 LYS A C 1
ATOM 946 O O . LYS A 1 116 ? -16.317 -3.921 31.820 1.00 62.06 116 LYS A O 1
ATOM 951 N N . LYS A 1 117 ? -14.293 -3.182 32.441 1.00 69.50 117 LYS A N 1
ATOM 952 C CA . LYS A 1 117 ? -14.588 -1.762 32.221 1.00 69.50 117 LYS A CA 1
ATOM 953 C C . LYS A 1 117 ? -14.221 -1.371 30.789 1.00 69.50 117 LYS A C 1
ATOM 955 O O . LYS A 1 117 ? -13.057 -1.440 30.405 1.00 69.50 117 LYS A O 1
ATOM 960 N N . ARG A 1 118 ? -15.233 -0.997 30.007 1.00 63.00 118 ARG A N 1
ATOM 961 C CA . ARG A 1 118 ? -15.084 -0.581 28.610 1.00 63.00 118 ARG A CA 1
ATOM 962 C C . ARG A 1 118 ? -14.340 0.768 28.569 1.00 63.00 118 ARG A C 1
ATOM 964 O O . ARG A 1 118 ? -14.755 1.670 29.298 1.00 63.00 118 ARG A O 1
ATOM 971 N N . PRO A 1 119 ? -13.237 0.897 27.812 1.00 65.06 119 PRO A N 1
ATOM 972 C CA . PRO A 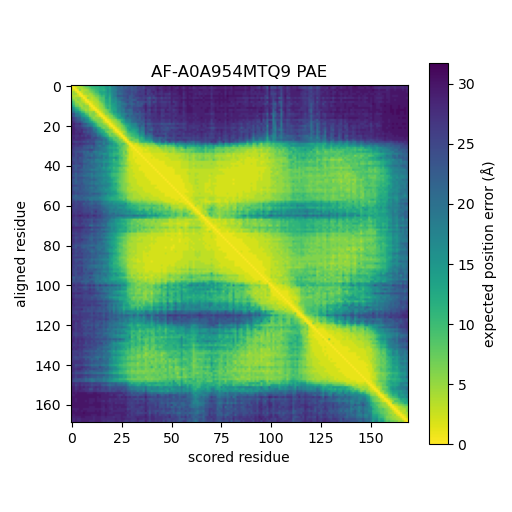1 119 ? -12.538 2.170 27.661 1.00 65.06 119 PRO A CA 1
ATOM 973 C C . PRO A 1 119 ? -13.443 3.207 26.985 1.00 65.06 119 PRO A C 1
ATOM 975 O O . PRO A 1 119 ? -14.312 2.853 26.190 1.00 65.06 119 PRO A O 1
ATOM 978 N N . ASP A 1 120 ? -13.247 4.470 27.355 1.00 77.25 120 ASP A N 1
ATOM 979 C CA . ASP A 1 120 ? -14.022 5.612 26.869 1.00 77.25 120 ASP A CA 1
ATOM 980 C C . ASP A 1 120 ? -13.753 5.901 25.378 1.00 77.25 120 ASP A C 1
ATOM 982 O O . ASP A 1 120 ? -12.616 5.762 24.912 1.00 77.25 120 ASP A O 1
ATOM 986 N N . GLU A 1 121 ? -14.784 6.324 24.636 1.00 75.50 121 GLU A N 1
ATOM 987 C CA . GLU A 1 121 ? -14.715 6.572 23.181 1.00 75.50 121 GLU A CA 1
ATOM 988 C C . GLU A 1 121 ? -13.653 7.623 22.824 1.00 75.50 121 GLU A C 1
ATOM 990 O O . GLU A 1 121 ? -12.926 7.465 21.840 1.00 75.50 121 GLU A O 1
ATOM 995 N N . GLY A 1 122 ? -13.499 8.663 23.652 1.00 75.56 122 GLY A N 1
ATOM 996 C CA . GLY A 1 122 ? -12.507 9.716 23.421 1.00 75.56 122 GLY A CA 1
ATOM 997 C C . GLY A 1 122 ? -11.072 9.199 23.511 1.00 75.56 122 GLY A C 1
ATOM 998 O O . GLY A 1 122 ? -10.223 9.523 22.681 1.00 75.56 122 GLY A O 1
ATOM 999 N N . THR A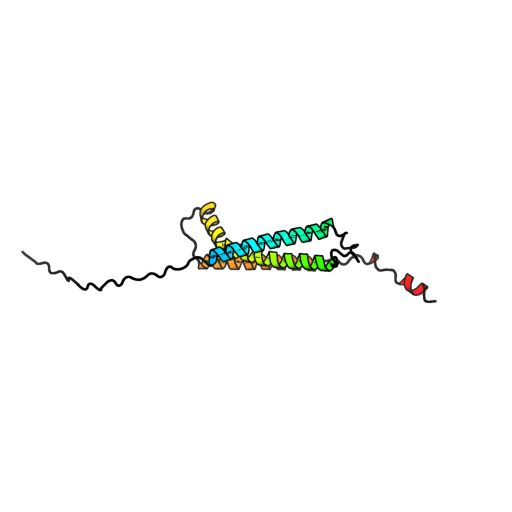 1 123 ? -10.808 8.318 24.476 1.00 76.00 123 THR A N 1
ATOM 1000 C CA . THR A 1 123 ? -9.479 7.720 24.665 1.00 76.00 123 THR A CA 1
ATOM 1001 C C . THR A 1 123 ? -9.140 6.768 23.513 1.00 76.00 123 THR A C 1
ATOM 1003 O O . THR A 1 123 ? -8.007 6.727 23.032 1.00 76.00 123 THR A O 1
ATOM 1006 N N . GLN A 1 124 ? -10.136 6.036 23.013 1.00 74.19 124 GLN A N 1
ATOM 1007 C CA . GLN A 1 124 ? -9.986 5.134 21.876 1.00 74.19 124 GLN A CA 1
ATOM 1008 C C . GLN A 1 124 ? -9.631 5.869 20.575 1.00 74.19 124 GLN A C 1
ATOM 1010 O O . GLN A 1 124 ? -8.740 5.420 19.848 1.00 74.19 124 GLN A O 1
ATOM 1015 N N . ALA A 1 125 ? -10.271 7.013 20.315 1.00 77.81 125 ALA A N 1
ATOM 1016 C CA . ALA A 1 125 ? -9.967 7.853 19.158 1.00 77.81 125 ALA A CA 1
ATOM 1017 C C . ALA A 1 125 ? -8.542 8.428 19.222 1.00 77.81 125 ALA A C 1
ATOM 1019 O O . ALA A 1 125 ? -7.819 8.392 18.226 1.00 77.81 125 ALA A O 1
ATOM 1020 N N . VAL A 1 126 ? -8.103 8.889 20.401 1.00 84.00 126 VAL A N 1
ATOM 1021 C CA . VAL A 1 126 ? -6.739 9.412 20.605 1.00 84.00 126 VAL A CA 1
ATOM 1022 C C . VAL A 1 126 ? -5.686 8.344 20.325 1.00 84.00 126 VAL A C 1
ATOM 1024 O O . VAL A 1 126 ? -4.704 8.629 19.643 1.00 84.00 126 VAL A O 1
ATOM 1027 N N . TYR A 1 127 ? -5.893 7.106 20.783 1.00 78.44 127 TYR A N 1
ATOM 1028 C CA . TYR A 1 127 ? -4.973 6.020 20.452 1.00 78.44 127 TYR A CA 1
ATOM 1029 C C . TYR A 1 127 ? -4.966 5.697 18.956 1.00 78.44 127 TYR A C 1
ATOM 1031 O O . TYR A 1 127 ? -3.891 5.509 18.398 1.00 78.44 127 TYR A O 1
ATOM 1039 N N . GLY A 1 128 ? -6.129 5.696 18.295 1.00 78.31 128 GLY A N 1
ATOM 1040 C CA . GLY A 1 128 ? -6.212 5.456 16.852 1.00 78.31 128 GLY A CA 1
ATOM 1041 C C . GLY A 1 128 ? -5.424 6.494 16.048 1.00 78.31 128 GLY A C 1
ATOM 1042 O O . GLY A 1 128 ? -4.572 6.138 15.233 1.00 78.31 128 GLY A O 1
ATOM 1043 N N . VAL A 1 129 ? -5.638 7.782 16.336 1.00 81.94 129 VAL A N 1
ATOM 1044 C CA . VAL A 1 129 ? -4.905 8.887 15.695 1.00 81.94 129 VAL A CA 1
ATOM 1045 C C . VAL A 1 129 ? -3.415 8.838 16.043 1.00 81.94 129 VAL A C 1
ATOM 1047 O O . VAL A 1 129 ? -2.573 8.994 15.161 1.00 81.94 129 VAL A O 1
ATOM 1050 N N . GLY A 1 130 ? -3.071 8.573 17.306 1.00 84.12 130 GLY A N 1
ATOM 1051 C CA . GLY A 1 130 ? -1.684 8.459 17.755 1.00 84.12 130 GLY A CA 1
ATOM 1052 C C . GLY A 1 130 ? -0.923 7.333 17.051 1.00 84.12 130 GLY A C 1
ATOM 1053 O O . GLY A 1 130 ? 0.189 7.546 16.572 1.00 84.12 130 GLY A O 1
ATOM 1054 N N . THR A 1 131 ? -1.531 6.152 16.921 1.00 79.50 131 THR A N 1
ATOM 1055 C CA . THR A 1 131 ? -0.952 5.020 16.186 1.00 79.50 131 THR A CA 1
ATOM 1056 C C . THR A 1 131 ? -0.819 5.326 14.694 1.00 79.50 131 THR A C 1
ATOM 1058 O O . THR A 1 131 ? 0.229 5.041 14.119 1.00 79.50 131 THR A O 1
ATOM 1061 N N . PHE A 1 132 ? -1.821 5.958 14.073 1.00 79.75 132 PHE A N 1
ATOM 1062 C CA . PHE A 1 132 ? -1.762 6.365 12.666 1.00 79.75 132 PHE A CA 1
ATOM 1063 C C . PHE A 1 132 ? -0.603 7.337 12.394 1.00 79.75 132 PHE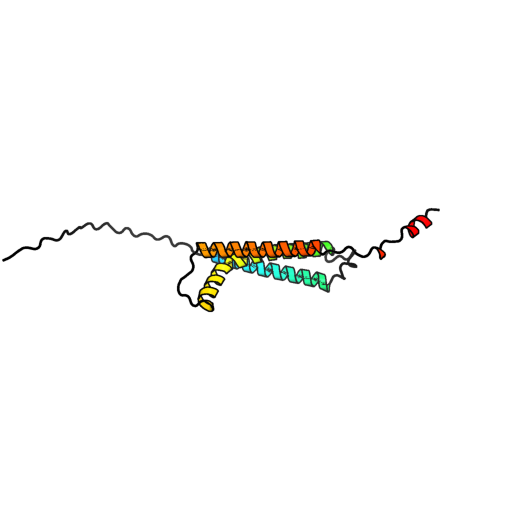 A C 1
ATOM 1065 O O . PHE A 1 132 ? 0.219 7.090 11.510 1.00 79.75 132 PHE A O 1
ATOM 1072 N N . ILE A 1 133 ? -0.481 8.396 13.202 1.00 87.31 133 ILE A N 1
ATOM 1073 C CA . ILE A 1 133 ? 0.627 9.358 13.105 1.00 87.31 133 ILE A CA 1
ATOM 1074 C C . ILE A 1 133 ? 1.969 8.650 13.327 1.00 87.31 133 ILE A C 1
ATOM 1076 O O . ILE A 1 133 ? 2.912 8.878 12.573 1.00 87.31 133 ILE A O 1
ATOM 1080 N N . GLY A 1 134 ? 2.057 7.758 14.318 1.00 88.56 134 GLY A N 1
ATOM 1081 C CA . GLY A 1 134 ? 3.271 6.990 14.598 1.00 88.56 134 GLY A CA 1
ATOM 1082 C C . GLY A 1 134 ? 3.731 6.128 13.418 1.00 88.56 134 GLY A C 1
ATOM 1083 O O . GLY A 1 134 ? 4.914 6.140 13.080 1.00 88.56 134 GLY A O 1
ATOM 1084 N N . ILE A 1 135 ? 2.808 5.427 12.751 1.00 83.75 135 ILE A N 1
ATOM 1085 C CA . ILE A 1 135 ? 3.114 4.608 11.567 1.00 83.75 135 ILE A CA 1
ATOM 1086 C C . ILE A 1 135 ? 3.595 5.490 10.409 1.00 83.75 135 ILE A C 1
ATOM 1088 O O . ILE A 1 135 ? 4.623 5.188 9.803 1.00 83.75 135 ILE A O 1
ATOM 1092 N N . LEU A 1 136 ? 2.903 6.599 10.127 1.00 85.38 136 LEU A N 1
ATOM 1093 C CA . LEU A 1 136 ? 3.304 7.524 9.062 1.00 85.38 136 LEU A CA 1
ATOM 1094 C C . LEU A 1 136 ? 4.697 8.113 9.306 1.00 85.38 136 LEU A C 1
ATOM 1096 O O . LEU A 1 136 ? 5.525 8.134 8.396 1.00 85.38 136 LEU A O 1
ATOM 1100 N N . LEU A 1 137 ? 4.976 8.546 10.538 1.00 91.94 137 LEU A N 1
ATOM 1101 C CA . LEU A 1 137 ? 6.289 9.063 10.912 1.00 91.94 137 LEU A CA 1
ATOM 1102 C C . LEU A 1 137 ? 7.369 7.984 10.805 1.00 91.94 137 LEU A C 1
ATOM 1104 O O . LEU A 1 137 ? 8.452 8.272 10.305 1.00 91.94 137 LEU A O 1
ATOM 1108 N N . SER A 1 138 ? 7.080 6.744 11.210 1.00 91.12 138 SER A N 1
ATOM 1109 C CA . SER A 1 138 ? 8.013 5.624 11.049 1.00 91.12 138 SER A CA 1
ATOM 1110 C C . SER A 1 138 ? 8.370 5.397 9.580 1.00 91.12 138 SER A C 1
ATOM 1112 O O . SER A 1 138 ? 9.550 5.281 9.260 1.00 91.12 138 SER A O 1
ATOM 1114 N N . ILE A 1 139 ? 7.378 5.371 8.682 1.00 88.50 139 ILE A N 1
ATOM 1115 C CA . ILE A 1 139 ? 7.606 5.211 7.237 1.00 88.50 139 ILE A CA 1
ATOM 1116 C C . ILE A 1 139 ? 8.441 6.377 6.700 1.00 88.50 139 ILE A C 1
ATOM 1118 O O . ILE A 1 139 ? 9.427 6.157 5.999 1.00 88.50 139 ILE A O 1
ATOM 1122 N N . PHE A 1 140 ? 8.087 7.613 7.060 1.00 90.06 140 PHE A N 1
ATOM 1123 C CA . PHE A 1 140 ? 8.815 8.805 6.633 1.00 90.06 140 PHE A CA 1
ATOM 1124 C C . PHE A 1 140 ? 10.279 8.779 7.089 1.00 90.06 140 PHE A C 1
ATOM 1126 O O . PHE A 1 140 ? 11.183 8.982 6.280 1.00 90.06 140 PHE A O 1
ATOM 1133 N N . VAL A 1 141 ? 10.532 8.460 8.361 1.00 95.50 141 VAL A N 1
ATOM 1134 C CA . VAL A 1 141 ? 11.891 8.332 8.905 1.00 95.50 141 VAL A CA 1
ATOM 1135 C C . VAL A 1 141 ? 12.668 7.235 8.175 1.00 95.50 141 VAL A C 1
ATOM 1137 O O . VAL A 1 141 ? 13.812 7.466 7.789 1.00 95.50 141 VAL A O 1
ATOM 1140 N N . SER A 1 142 ? 12.060 6.073 7.918 1.00 92.25 142 SER A N 1
ATOM 1141 C CA . SER A 1 142 ? 12.697 5.004 7.138 1.00 92.25 142 SER A CA 1
ATOM 1142 C C . SER A 1 142 ? 13.075 5.454 5.722 1.00 92.25 142 SER A C 1
ATOM 1144 O O . SER A 1 142 ? 14.171 5.132 5.265 1.00 92.25 142 SER A O 1
ATOM 1146 N N . LEU A 1 143 ? 12.222 6.232 5.045 1.00 91.69 143 LEU A N 1
ATOM 1147 C CA . LEU A 1 143 ? 12.524 6.788 3.721 1.00 91.69 143 LEU A CA 1
ATOM 1148 C C . LEU A 1 143 ? 13.670 7.803 3.766 1.00 91.69 143 LEU A C 1
ATOM 1150 O O . LEU A 1 143 ? 14.551 7.758 2.912 1.00 91.69 143 LEU A O 1
ATOM 1154 N N . VAL A 1 144 ? 13.702 8.679 4.775 1.00 94.88 144 VAL A N 1
ATOM 1155 C CA . VAL A 1 144 ? 14.798 9.645 4.967 1.00 94.88 144 VAL A CA 1
ATOM 1156 C C . VAL A 1 144 ? 16.125 8.923 5.206 1.00 94.88 144 VAL A C 1
ATOM 1158 O O . VAL A 1 144 ? 17.129 9.265 4.584 1.00 94.88 144 VAL A O 1
ATOM 1161 N N . ILE A 1 145 ? 16.132 7.890 6.053 1.00 96.19 145 ILE A N 1
ATOM 1162 C CA . ILE A 1 145 ? 17.324 7.067 6.302 1.00 96.19 145 ILE A CA 1
ATOM 1163 C C . ILE A 1 145 ? 17.786 6.390 5.008 1.00 96.19 145 ILE A C 1
ATOM 1165 O O . ILE A 1 145 ? 18.977 6.419 4.696 1.00 96.19 145 ILE A O 1
ATOM 1169 N N . ALA A 1 146 ? 16.860 5.807 4.242 1.00 92.81 146 ALA A N 1
ATOM 1170 C CA . ALA A 1 146 ? 17.179 5.165 2.972 1.00 92.81 146 ALA A CA 1
ATOM 1171 C C . ALA A 1 146 ? 17.774 6.162 1.965 1.00 92.81 146 ALA A C 1
ATOM 1173 O O . ALA A 1 146 ? 18.802 5.870 1.360 1.00 92.81 146 ALA A O 1
ATOM 1174 N N . TYR A 1 147 ? 17.180 7.353 1.844 1.00 93.31 147 TYR A N 1
ATOM 1175 C CA . TYR A 1 147 ? 17.638 8.415 0.948 1.00 93.31 147 TYR A CA 1
ATOM 1176 C C . TYR A 1 147 ? 19.054 8.897 1.286 1.00 93.31 147 TYR A C 1
ATOM 1178 O O . TYR A 1 147 ? 19.907 8.985 0.408 1.00 93.31 147 TYR A O 1
ATOM 1186 N N . VAL A 1 148 ? 19.337 9.137 2.569 1.00 95.06 148 VAL A N 1
ATOM 1187 C CA . VAL A 1 148 ? 20.668 9.570 3.035 1.00 95.06 148 VAL A CA 1
ATOM 1188 C C . VAL A 1 148 ? 21.716 8.452 2.923 1.00 95.06 148 VAL A C 1
ATOM 1190 O O . VAL A 1 148 ? 22.914 8.723 2.906 1.00 95.06 148 VAL A O 1
ATOM 1193 N N . SER A 1 149 ? 21.292 7.191 2.808 1.00 94.81 149 SER A N 1
ATOM 1194 C CA . SER A 1 149 ? 22.191 6.035 2.692 1.00 94.81 149 SER A CA 1
ATOM 1195 C C . SER A 1 149 ? 22.617 5.706 1.255 1.00 94.81 149 SER A C 1
ATOM 1197 O O . SER A 1 149 ? 23.415 4.784 1.063 1.00 94.81 149 SER A O 1
ATOM 1199 N N . ILE A 1 150 ? 22.106 6.419 0.243 1.00 93.19 150 ILE A N 1
ATOM 1200 C CA . ILE A 1 150 ? 22.484 6.196 -1.158 1.00 93.19 150 ILE A CA 1
ATOM 1201 C C . ILE A 1 150 ? 23.956 6.585 -1.346 1.00 93.19 150 ILE A C 1
ATOM 1203 O O . ILE A 1 150 ? 24.350 7.725 -1.112 1.00 93.19 150 ILE A O 1
ATOM 1207 N N . LYS A 1 151 ? 24.779 5.624 -1.777 1.00 91.94 151 LYS A N 1
ATOM 1208 C CA . LYS A 1 151 ? 26.179 5.848 -2.161 1.00 91.94 151 LYS A CA 1
ATOM 1209 C C . LYS A 1 151 ? 26.275 5.916 -3.678 1.00 91.94 151 LYS A C 1
ATOM 1211 O O . LYS A 1 151 ? 25.749 5.037 -4.360 1.00 91.94 151 LYS A O 1
ATOM 1216 N N . GLU A 1 152 ? 26.957 6.933 -4.194 1.00 79.62 152 GLU A N 1
ATOM 1217 C CA . GLU A 1 152 ? 27.257 7.028 -5.622 1.00 79.62 152 GLU A CA 1
ATOM 1218 C C . GLU A 1 152 ? 28.131 5.842 -6.070 1.00 79.62 152 GLU A C 1
ATOM 1220 O O . GLU A 1 152 ? 28.982 5.372 -5.301 1.00 79.62 152 GLU A O 1
ATOM 1225 N N . PRO A 1 153 ? 27.928 5.320 -7.294 1.00 76.69 153 PRO A N 1
ATOM 1226 C CA . PRO A 1 153 ? 28.768 4.255 -7.816 1.00 76.69 153 PRO A CA 1
ATOM 1227 C C . PRO A 1 153 ? 30.226 4.737 -7.949 1.00 76.69 153 PRO A C 1
ATOM 1229 O O . PRO A 1 153 ? 30.458 5.895 -8.301 1.00 76.69 153 PRO A O 1
ATOM 1232 N N . PRO A 1 154 ? 31.226 3.865 -7.704 1.00 77.94 154 PRO A N 1
ATOM 1233 C CA . PRO A 1 154 ? 32.631 4.213 -7.885 1.00 77.94 154 PRO A CA 1
ATOM 1234 C C . PRO A 1 154 ? 32.883 4.754 -9.299 1.00 77.94 154 PRO A C 1
ATOM 1236 O O . PRO A 1 154 ? 32.505 4.118 -10.284 1.00 77.94 154 PRO A O 1
ATOM 1239 N N . SER A 1 155 ? 33.580 5.889 -9.401 1.00 71.31 155 SER A N 1
ATOM 1240 C CA . SER A 1 155 ? 33.899 6.623 -10.643 1.00 71.31 155 SER A CA 1
ATOM 1241 C C . SER A 1 155 ? 34.700 5.836 -11.694 1.00 71.31 155 SER A C 1
ATOM 1243 O O . SER A 1 155 ? 34.988 6.345 -12.772 1.00 71.31 155 SER A O 1
ATOM 1245 N N . GLN A 1 156 ? 35.024 4.574 -11.418 1.00 63.94 156 GLN A N 1
ATOM 1246 C CA . GLN A 1 156 ? 35.777 3.667 -12.285 1.00 63.94 156 GLN A CA 1
ATOM 1247 C C . GLN A 1 156 ? 35.001 3.244 -13.547 1.00 63.94 156 GLN A C 1
ATOM 1249 O O . GLN A 1 156 ? 35.591 2.672 -14.457 1.00 63.94 156 GLN A O 1
ATOM 1254 N N . PHE A 1 157 ? 33.697 3.538 -13.616 1.00 59.31 157 PHE A N 1
ATOM 1255 C CA . PHE A 1 157 ? 32.855 3.320 -14.799 1.00 59.31 157 PHE A CA 1
ATOM 1256 C C . PHE A 1 157 ? 32.609 4.589 -15.630 1.00 59.31 157 PHE A C 1
ATOM 1258 O O . PHE A 1 157 ? 31.829 4.539 -16.582 1.00 59.31 157 PHE A O 1
ATOM 1265 N N . ALA A 1 158 ? 33.245 5.723 -15.308 1.00 61.94 158 ALA A N 1
ATOM 1266 C CA . ALA A 1 158 ? 33.208 6.877 -16.200 1.00 61.94 158 ALA A CA 1
ATOM 1267 C C . ALA A 1 158 ? 33.936 6.499 -17.508 1.00 61.94 158 ALA A C 1
ATOM 1269 O O . ALA A 1 158 ? 35.116 6.144 -17.445 1.00 61.94 158 ALA A O 1
ATOM 1270 N N . PRO A 1 159 ? 33.270 6.518 -18.681 1.00 63.84 159 PRO A N 1
ATOM 1271 C CA . PRO A 1 159 ? 33.939 6.248 -19.946 1.00 63.84 159 PRO A CA 1
ATOM 1272 C C . PRO A 1 159 ? 35.082 7.250 -20.091 1.00 63.84 159 PRO A C 1
ATOM 1274 O O . PRO A 1 159 ? 34.861 8.458 -19.997 1.00 63.84 159 PRO A O 1
ATOM 1277 N N . SER A 1 160 ? 36.306 6.749 -20.260 1.00 63.06 160 SER A N 1
ATOM 1278 C CA . SER A 1 160 ? 37.483 7.588 -20.438 1.00 63.06 160 SER A CA 1
ATOM 1279 C C . SER A 1 160 ? 37.232 8.537 -21.609 1.00 63.06 160 SER A C 1
ATOM 1281 O O . SER A 1 160 ? 37.084 8.126 -22.762 1.00 63.06 160 SER A O 1
ATOM 1283 N N . SER A 1 161 ? 37.167 9.833 -21.304 1.00 61.62 161 SER A N 1
ATOM 1284 C CA . SER A 1 161 ? 37.001 10.917 -22.279 1.00 61.62 161 SER A CA 1
ATOM 1285 C C . SER A 1 161 ? 38.086 10.909 -23.365 1.00 61.62 161 SER A C 1
ATOM 1287 O O . SER A 1 161 ? 37.910 11.512 -24.419 1.00 61.62 161 SER A O 1
ATOM 1289 N N . GLU A 1 162 ? 39.169 10.158 -23.150 1.00 59.72 162 GLU A N 1
ATOM 1290 C CA . GLU A 1 162 ? 40.252 9.919 -24.105 1.00 59.72 162 GLU A CA 1
ATOM 1291 C C . GLU A 1 162 ? 39.804 9.186 -25.386 1.00 59.72 162 GLU A C 1
ATOM 1293 O O . GLU A 1 162 ? 40.402 9.385 -26.442 1.00 59.72 162 GLU A O 1
ATOM 1298 N N . ALA A 1 163 ? 38.726 8.390 -25.359 1.00 57.31 163 ALA A N 1
ATOM 1299 C CA . ALA A 1 163 ? 38.262 7.678 -26.557 1.00 57.31 163 ALA A CA 1
ATOM 1300 C C . ALA A 1 163 ? 37.496 8.571 -27.557 1.00 57.31 163 ALA A C 1
ATOM 1302 O O . ALA A 1 163 ? 37.364 8.208 -28.729 1.00 57.31 163 ALA A O 1
ATOM 1303 N N . VAL A 1 164 ? 36.992 9.734 -27.126 1.00 58.66 164 VAL A N 1
ATOM 1304 C CA . VAL A 1 164 ? 36.212 10.646 -27.986 1.00 58.66 164 VAL A CA 1
ATOM 1305 C C . VAL A 1 164 ? 37.120 11.620 -28.746 1.00 58.66 164 VAL A C 1
ATOM 1307 O O . VAL A 1 164 ? 36.824 11.960 -29.890 1.00 58.66 164 VAL A O 1
ATOM 1310 N N . GLU A 1 165 ? 38.269 12.002 -28.184 1.00 61.19 165 GLU A N 1
ATOM 1311 C CA . GLU A 1 165 ? 39.183 12.966 -28.817 1.00 61.19 165 GLU A CA 1
ATOM 1312 C C . GLU A 1 165 ? 39.989 12.365 -29.990 1.00 61.19 165 GLU A C 1
ATOM 1314 O O . GLU A 1 165 ? 40.384 13.078 -30.911 1.00 61.19 165 GLU A O 1
ATOM 1319 N N . SER A 1 166 ? 40.152 11.036 -30.046 1.00 58.53 166 SER A N 1
ATOM 1320 C CA . SER A 1 166 ? 40.908 10.363 -31.120 1.00 58.53 166 SER A CA 1
ATOM 1321 C C . SER A 1 166 ? 40.149 10.187 -32.447 1.00 58.53 166 SER A C 1
ATOM 1323 O O . SER A 1 166 ? 40.765 9.780 -33.430 1.00 58.53 166 SER A O 1
ATOM 1325 N N . LYS A 1 167 ? 38.838 10.461 -32.517 1.00 56.31 167 LYS A N 1
ATOM 1326 C CA . LYS A 1 167 ? 38.057 10.363 -33.773 1.00 56.31 167 LYS A CA 1
ATOM 1327 C C . LYS A 1 167 ? 37.823 11.708 -34.474 1.00 56.31 167 LYS A C 1
ATOM 1329 O O . LYS A 1 167 ? 37.151 11.738 -35.500 1.00 56.31 167 LYS A O 1
ATOM 1334 N N . GLY A 1 168 ? 38.354 12.802 -33.922 1.00 62.16 168 GLY A N 1
ATOM 1335 C CA . GLY A 1 168 ? 38.181 14.164 -34.439 1.00 62.16 168 GLY A CA 1
ATOM 1336 C C . GLY A 1 168 ? 39.375 14.742 -35.209 1.00 62.16 168 GLY A C 1
ATOM 1337 O O . GLY A 1 168 ? 39.349 15.934 -35.509 1.00 62.16 168 GLY A O 1
ATOM 1338 N N . LYS A 1 169 ? 40.412 13.950 -35.506 1.00 48.50 169 LYS A N 1
ATOM 1339 C CA . LYS A 1 169 ? 41.550 14.353 -36.350 1.00 48.50 169 LYS A CA 1
ATOM 1340 C C . LYS A 1 169 ? 41.663 13.476 -37.583 1.00 48.50 169 LYS A C 1
ATOM 1342 O O . LYS A 1 169 ? 41.460 12.251 -37.439 1.00 48.50 169 LYS A O 1
#